Protein AF-A0A2V9CB55-F1 (afdb_monomer_lite)

Secondary structure (DSSP, 8-state):
--SPPEEETTEEE-HHHHS---HHHHHHHHHHHHHHHHHHHHHHHHHHHHHHHHHTT--HHHHHHHHHHHHHHHHHTHHHHHHHHHHHHS-TTTS--HHHHHHHHHHHHHHHHHHHHHHHHHH---HHHHHHHHHHHHHHHHHHHHHHHHHHHTT-S--S-------

Sequence (167 aa):
MGFNGAPASGQLTPAYASFPISYAEISRVMFKSNVIRILAWTPLALAYATALAVRMGHSATYGVTIGIEIVVIVVAVQPAMVVGHFSVGSNDTKQINWRTLSYFGLALILFVIVIAASIALFEVEALEIKVLAALALGVVNVVAWVGYRLLFNSGAMDLLSQPQYRS

Structure (mmCIF, N/CA/C/O backbone):
data_AF-A0A2V9CB55-F1
#
_entry.id   AF-A0A2V9CB55-F1
#
loop_
_atom_site.group_PDB
_atom_site.id
_atom_site.type_symbol
_atom_site.label_atom_id
_atom_site.label_alt_id
_atom_site.label_comp_id
_atom_site.label_asym_id
_atom_site.label_entity_id
_atom_site.label_seq_id
_atom_site.pdbx_PDB_ins_code
_atom_site.Cartn_x
_atom_site.Cartn_y
_atom_site.Cartn_z
_atom_site.occupancy
_atom_site.B_iso_or_equiv
_atom_site.auth_seq_id
_atom_site.auth_comp_id
_atom_site.auth_asym_id
_atom_site.auth_atom_id
_atom_site.pdbx_PDB_model_num
ATOM 1 N N . MET A 1 1 ? -19.080 8.939 -5.188 1.00 37.31 1 MET A N 1
ATOM 2 C CA . MET A 1 1 ? -19.820 8.892 -3.911 1.00 37.31 1 MET A CA 1
ATOM 3 C C . MET A 1 1 ? -19.172 7.820 -3.044 1.00 37.31 1 MET A C 1
ATOM 5 O O . MET A 1 1 ? -19.301 6.643 -3.351 1.00 37.31 1 MET A O 1
ATOM 9 N N . GLY A 1 2 ? -18.304 8.225 -2.111 1.00 46.41 2 GLY A N 1
ATOM 10 C CA . GLY A 1 2 ? -17.641 7.311 -1.167 1.00 46.41 2 GLY A CA 1
ATOM 11 C C . GLY A 1 2 ? -18.534 7.018 0.039 1.00 46.41 2 GLY A C 1
ATOM 12 O O . GLY A 1 2 ? -19.630 7.567 0.106 1.00 46.41 2 GLY A O 1
ATOM 13 N N . PHE A 1 3 ? -18.046 6.219 0.995 1.00 51.75 3 PHE A N 1
ATOM 14 C CA . PHE A 1 3 ? -18.644 5.979 2.325 1.00 51.75 3 PHE A CA 1
ATOM 15 C C . PHE A 1 3 ? -18.702 7.251 3.206 1.00 51.75 3 PHE A C 1
ATOM 17 O O . PHE A 1 3 ? -18.555 7.197 4.424 1.00 51.75 3 PHE A O 1
ATOM 24 N N . ASN A 1 4 ? -18.899 8.414 2.592 1.00 52.19 4 ASN A N 1
ATOM 25 C CA . ASN A 1 4 ? -19.149 9.657 3.288 1.00 52.19 4 ASN A CA 1
ATOM 26 C C . ASN A 1 4 ? -20.550 9.546 3.887 1.00 52.19 4 ASN A C 1
ATOM 28 O O . ASN A 1 4 ? -21.511 9.220 3.193 1.00 52.19 4 ASN A O 1
ATOM 32 N N . GLY A 1 5 ? -20.600 9.736 5.196 1.00 53.41 5 GLY A N 1
ATOM 33 C CA . GLY A 1 5 ? -21.755 9.542 6.049 1.00 53.41 5 GLY A CA 1
ATOM 34 C C . GLY A 1 5 ? -23.059 10.202 5.619 1.00 53.41 5 GLY A C 1
ATOM 35 O O . GLY A 1 5 ? -23.067 11.152 4.836 1.00 53.41 5 GLY A O 1
ATOM 36 N N . ALA A 1 6 ? -24.163 9.743 6.209 1.00 53.19 6 ALA A N 1
ATOM 37 C CA . ALA A 1 6 ? -25.406 10.501 6.193 1.00 53.19 6 ALA A CA 1
ATOM 38 C C . ALA A 1 6 ? -25.254 11.736 7.105 1.00 53.19 6 ALA A C 1
ATOM 40 O O . ALA A 1 6 ? -24.607 11.644 8.152 1.00 53.19 6 ALA A O 1
ATOM 41 N N . PRO A 1 7 ? -25.820 12.899 6.746 1.00 53.72 7 PRO A N 1
ATOM 42 C CA . PRO A 1 7 ? -25.894 14.016 7.674 1.00 53.72 7 PRO A CA 1
ATOM 43 C C . PRO A 1 7 ? -26.817 13.635 8.840 1.00 53.72 7 PRO A C 1
ATOM 45 O O . PRO A 1 7 ? -28.015 13.445 8.643 1.00 53.72 7 PRO A O 1
ATOM 48 N N . ALA A 1 8 ? -26.274 13.545 10.054 1.00 53.28 8 ALA A N 1
ATOM 49 C CA . ALA A 1 8 ? -27.060 13.443 11.280 1.00 53.28 8 ALA A CA 1
ATOM 50 C C . ALA A 1 8 ? -26.594 14.520 12.268 1.00 53.28 8 ALA A C 1
ATOM 52 O O . ALA A 1 8 ? -25.398 14.770 12.424 1.00 53.28 8 ALA A O 1
ATOM 53 N N . SER A 1 9 ? -27.550 15.219 12.891 1.00 50.53 9 SER A N 1
ATOM 54 C CA . SER A 1 9 ? -27.298 16.278 13.887 1.00 50.53 9 SER A CA 1
ATOM 55 C C . SER A 1 9 ? -26.255 17.339 13.475 1.00 50.53 9 SER A C 1
ATOM 57 O O . SER A 1 9 ? -25.437 17.760 14.286 1.00 50.53 9 SER A O 1
ATOM 59 N N . GLY A 1 10 ? -26.251 17.766 12.206 1.00 51.78 10 GLY A N 1
ATOM 60 C CA . GLY A 1 10 ? -25.339 18.810 11.712 1.00 51.78 10 GLY A CA 1
ATOM 61 C C . GLY A 1 10 ? -23.896 18.358 11.439 1.00 51.78 10 GLY A C 1
ATOM 62 O O . GLY A 1 10 ? -23.056 19.200 11.131 1.00 51.78 10 GLY A O 1
ATOM 63 N N . GLN A 1 11 ? -23.599 17.055 11.515 1.00 54.25 11 GLN A N 1
ATOM 64 C CA . GLN A 1 11 ? -22.295 16.476 11.171 1.00 54.25 11 GLN A CA 1
ATOM 65 C C . GLN A 1 11 ? -22.459 15.297 10.197 1.00 54.25 11 GLN A C 1
ATOM 67 O O . GLN A 1 11 ? -23.479 14.608 10.193 1.00 54.25 11 GLN A O 1
ATOM 72 N N . LEU A 1 12 ? -21.459 15.060 9.341 1.00 57.03 12 LEU A N 1
ATOM 73 C CA . LEU A 1 12 ? -21.420 13.876 8.475 1.00 57.03 12 LEU A CA 1
ATOM 74 C C . LEU A 1 12 ? -21.023 12.665 9.323 1.00 57.03 12 LEU A C 1
ATOM 76 O O . LEU A 1 12 ? -19.854 12.506 9.666 1.00 57.03 12 LEU A O 1
ATOM 80 N N . THR A 1 13 ? -21.993 11.824 9.682 1.00 57.69 13 THR A N 1
ATOM 81 C CA . THR A 1 13 ? -21.761 10.664 10.552 1.00 57.69 13 THR A CA 1
ATOM 82 C C . THR A 1 13 ? -21.355 9.467 9.701 1.00 57.69 13 THR A C 1
ATOM 84 O O . THR A 1 13 ? -22.141 9.064 8.843 1.00 57.69 13 THR A O 1
ATOM 87 N N . PRO A 1 14 ? -20.159 8.879 9.887 1.00 61.31 14 PRO A N 1
ATOM 88 C CA . PRO A 1 14 ? -19.684 7.795 9.032 1.00 61.31 14 PRO A CA 1
ATOM 89 C C . PRO A 1 14 ? -20.701 6.652 8.940 1.00 61.31 14 PRO A C 1
ATOM 91 O O . PRO A 1 14 ? -21.334 6.313 9.934 1.00 61.31 14 PRO A O 1
ATOM 94 N N . ALA A 1 15 ? -20.846 6.013 7.775 1.00 61.66 15 ALA A N 1
ATOM 95 C CA . ALA A 1 15 ? -21.871 4.976 7.574 1.00 61.66 15 ALA A CA 1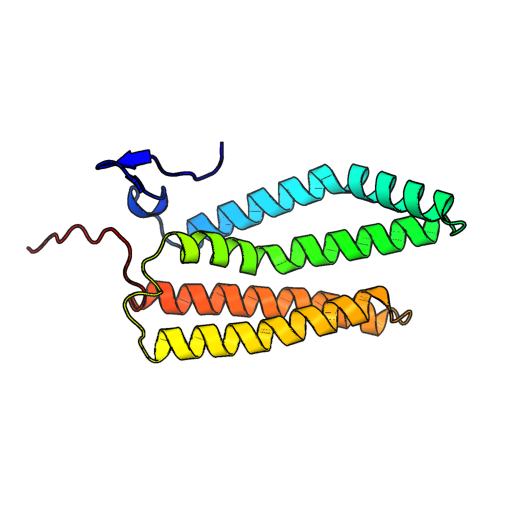
ATOM 96 C C . ALA A 1 15 ? -21.779 3.811 8.588 1.00 61.66 15 ALA A C 1
ATOM 98 O O . ALA A 1 15 ? -22.791 3.208 8.933 1.00 61.66 15 ALA A O 1
ATOM 99 N N . TYR A 1 16 ? -20.582 3.530 9.115 1.00 59.59 16 TYR A N 1
ATOM 100 C CA . TYR A 1 16 ? -20.355 2.528 10.162 1.00 59.59 16 TYR A CA 1
ATOM 101 C C . TYR A 1 16 ? -20.890 2.917 11.549 1.00 59.59 16 TYR A C 1
ATOM 103 O O . TYR A 1 16 ? -21.013 2.058 12.411 1.00 59.59 16 TYR A O 1
ATOM 111 N N . ALA A 1 17 ? -21.179 4.197 11.780 1.00 59.06 17 ALA A N 1
ATOM 112 C CA . ALA A 1 17 ? -21.803 4.688 13.005 1.00 59.06 17 ALA A CA 1
ATOM 113 C C . ALA A 1 17 ? -23.340 4.606 12.937 1.00 59.06 17 ALA A C 1
ATOM 115 O O . ALA A 1 17 ? -24.005 4.527 13.965 1.00 59.06 17 ALA A O 1
ATOM 116 N N . SER A 1 18 ? -23.915 4.607 11.728 1.00 61.59 18 SER A N 1
ATOM 117 C CA . SER A 1 18 ? -25.370 4.577 11.512 1.00 61.59 18 SER A CA 1
ATOM 118 C C . SER A 1 18 ? -25.948 3.170 11.335 1.00 61.59 18 SER A C 1
ATOM 120 O O . SER A 1 18 ? -27.142 2.977 11.545 1.00 61.59 18 SER A O 1
ATOM 122 N N . PHE A 1 19 ? -25.126 2.190 10.950 1.00 62.47 19 PHE A N 1
ATOM 123 C CA . PHE A 1 19 ? -25.547 0.803 10.740 1.00 62.47 19 PHE A CA 1
ATOM 124 C C . PHE A 1 19 ? -24.744 -0.150 11.639 1.00 62.47 19 PHE A C 1
ATOM 126 O O . PHE A 1 19 ? -23.542 0.060 11.799 1.00 62.47 19 PHE A O 1
ATOM 133 N N . PRO A 1 20 ? -25.356 -1.221 12.187 1.00 66.12 20 PRO A N 1
ATOM 134 C CA . PRO A 1 20 ? -24.692 -2.184 13.071 1.00 66.12 20 PRO A CA 1
ATOM 135 C C . PRO A 1 20 ? -23.805 -3.157 12.274 1.00 66.12 20 PRO A C 1
ATOM 137 O O . PRO A 1 20 ? -24.020 -4.365 12.274 1.00 66.12 20 PRO A O 1
ATOM 140 N N . ILE A 1 21 ? -22.829 -2.627 11.541 1.00 69.81 21 ILE A N 1
ATOM 141 C CA . ILE A 1 21 ? -21.907 -3.403 10.709 1.00 69.81 21 ILE A CA 1
ATOM 142 C C . ILE A 1 21 ? -20.539 -3.410 11.388 1.00 69.81 21 ILE A C 1
ATOM 144 O O . ILE A 1 21 ? -20.058 -2.381 11.865 1.00 69.81 21 ILE A O 1
ATOM 148 N N . SER A 1 22 ? -19.882 -4.569 11.421 1.00 76.94 22 SER A N 1
ATOM 149 C CA . SER A 1 22 ? -18.582 -4.688 12.074 1.00 76.94 22 SER A CA 1
ATOM 150 C C . SER A 1 22 ? -17.473 -3.970 11.290 1.00 76.94 22 SER A C 1
ATOM 152 O O . SER A 1 22 ? -17.465 -3.940 10.054 1.00 76.94 22 SER A O 1
ATOM 154 N N . TYR A 1 23 ? -16.456 -3.466 12.002 1.00 80.88 23 TYR A N 1
ATOM 155 C CA . TYR A 1 23 ? -15.257 -2.875 11.387 1.00 80.88 23 TYR A CA 1
ATOM 156 C C . TYR A 1 23 ? -14.630 -3.800 10.337 1.00 80.88 23 TYR A C 1
ATOM 158 O O . TYR A 1 23 ? -14.199 -3.357 9.272 1.00 80.88 23 TYR A O 1
ATOM 166 N N . ALA A 1 24 ? -14.591 -5.105 10.622 1.00 83.38 24 ALA A N 1
ATOM 167 C CA . ALA A 1 24 ? -13.991 -6.101 9.743 1.00 83.38 24 ALA A CA 1
ATOM 168 C C . ALA A 1 24 ? -14.702 -6.190 8.386 1.00 83.38 24 ALA A C 1
ATOM 170 O O . ALA A 1 24 ? -14.046 -6.379 7.365 1.00 83.38 24 ALA A O 1
ATOM 171 N N . GLU A 1 25 ? -16.026 -6.060 8.361 1.00 83.50 25 GLU A N 1
ATOM 172 C CA . GLU A 1 25 ? -16.810 -6.148 7.129 1.00 83.50 25 GLU A CA 1
ATOM 173 C C . GLU A 1 25 ? -16.611 -4.905 6.267 1.00 83.50 25 GLU A C 1
ATOM 175 O O . GLU A 1 25 ? -16.240 -5.024 5.097 1.00 83.50 25 GLU A O 1
ATOM 180 N N . ILE A 1 26 ? -16.758 -3.713 6.853 1.00 84.56 26 ILE A N 1
ATOM 181 C CA . ILE A 1 26 ? -16.632 -2.454 6.107 1.00 84.56 26 ILE A CA 1
ATOM 182 C C . ILE A 1 26 ? -15.204 -2.270 5.603 1.00 84.56 26 ILE A C 1
ATOM 184 O O . ILE A 1 26 ? -15.001 -1.986 4.423 1.00 84.56 26 ILE A O 1
ATOM 188 N N . SER A 1 27 ? -14.202 -2.493 6.457 1.00 88.38 27 SER A N 1
ATOM 189 C CA . SER A 1 27 ? -12.798 -2.344 6.062 1.00 88.38 27 SER A CA 1
ATOM 190 C C . SER A 1 27 ? -12.406 -3.312 4.939 1.00 88.38 27 SER A C 1
ATOM 192 O O . SER A 1 27 ? -11.695 -2.918 4.015 1.00 88.38 27 SER A O 1
ATOM 194 N N . ARG A 1 28 ? -12.925 -4.551 4.934 1.00 90.00 28 ARG A N 1
ATOM 195 C CA . ARG A 1 28 ? -12.719 -5.504 3.827 1.00 90.00 28 ARG A CA 1
ATOM 196 C C . ARG A 1 28 ? -13.375 -5.045 2.531 1.00 90.00 28 ARG A C 1
ATOM 198 O O . ARG A 1 28 ? -12.769 -5.195 1.472 1.00 90.00 28 ARG A O 1
ATOM 205 N N . VAL A 1 29 ? -14.597 -4.516 2.589 1.00 89.62 29 VAL A N 1
ATOM 206 C CA . VAL A 1 29 ? -15.290 -3.989 1.402 1.00 89.62 29 VAL A CA 1
ATOM 207 C C . VAL A 1 29 ? -14.537 -2.788 0.833 1.00 89.62 29 VAL A C 1
ATOM 209 O O . VAL A 1 29 ? -14.294 -2.738 -0.373 1.00 89.62 29 VAL A O 1
ATOM 212 N N . MET A 1 30 ? -14.103 -1.863 1.692 1.00 89.69 30 MET A N 1
ATOM 213 C CA . MET A 1 30 ? -13.290 -0.714 1.293 1.00 89.69 30 MET A CA 1
ATOM 214 C C . MET A 1 30 ? -11.971 -1.146 0.653 1.00 89.69 30 MET A C 1
ATOM 216 O O . MET A 1 30 ? -11.656 -0.691 -0.444 1.00 89.69 30 MET A O 1
ATOM 220 N N . PHE A 1 31 ? -11.243 -2.071 1.286 1.00 92.38 31 PHE A N 1
ATOM 221 C CA . PHE A 1 31 ? -9.999 -2.613 0.744 1.00 92.38 31 PHE A CA 1
ATOM 222 C C . PHE A 1 31 ? -10.213 -3.228 -0.646 1.00 92.38 31 PHE A C 1
ATOM 224 O O . PHE A 1 31 ? -9.542 -2.838 -1.598 1.00 92.38 31 PHE A O 1
ATOM 231 N N . LYS A 1 32 ? -11.199 -4.123 -0.801 1.00 92.69 32 LYS A N 1
ATOM 232 C CA . LYS A 1 32 ? -11.511 -4.753 -2.096 1.00 92.69 32 LYS A CA 1
ATOM 233 C C . LYS A 1 32 ? -11.874 -3.724 -3.167 1.00 92.69 32 LYS A C 1
ATOM 235 O O . LYS A 1 32 ? -11.361 -3.798 -4.279 1.00 92.69 32 LYS A O 1
ATOM 240 N N . SER A 1 33 ? -12.731 -2.760 -2.831 1.00 93.56 33 SER A N 1
ATOM 241 C CA . SER A 1 33 ? -13.139 -1.684 -3.741 1.00 93.56 33 SER A CA 1
ATOM 242 C C . SER A 1 33 ? -11.939 -0.857 -4.206 1.00 93.56 33 SER A C 1
ATOM 244 O O . SER A 1 33 ? -11.787 -0.603 -5.401 1.00 93.56 33 SER A O 1
ATOM 246 N N . ASN A 1 34 ? -11.043 -0.491 -3.286 1.00 93.31 34 ASN A N 1
ATOM 247 C CA . ASN A 1 34 ? -9.838 0.260 -3.620 1.00 93.31 34 ASN A CA 1
ATOM 248 C C . ASN A 1 34 ? -8.881 -0.551 -4.494 1.00 93.31 34 ASN A C 1
ATOM 250 O O . ASN A 1 34 ? -8.400 -0.027 -5.494 1.00 93.31 34 ASN A O 1
ATOM 254 N N . VAL A 1 35 ? -8.649 -1.828 -4.175 1.00 93.62 35 VAL A N 1
ATOM 255 C CA . VAL A 1 35 ? -7.794 -2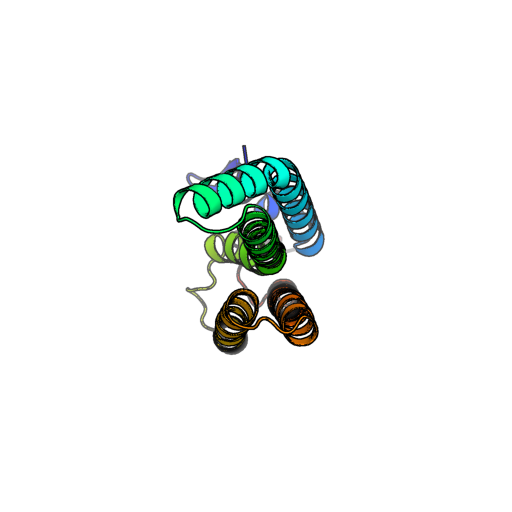.706 -4.989 1.00 93.62 35 VAL A CA 1
ATOM 256 C C . VAL A 1 35 ? -8.348 -2.843 -6.406 1.00 93.62 35 VAL A C 1
ATOM 258 O O . VAL A 1 35 ? -7.603 -2.658 -7.361 1.00 93.62 35 VAL A O 1
ATOM 261 N N . ILE A 1 36 ? -9.656 -3.070 -6.567 1.00 95.25 36 ILE A N 1
ATOM 262 C CA . ILE A 1 36 ? -10.290 -3.141 -7.894 1.00 95.25 36 ILE A CA 1
ATOM 263 C C . ILE A 1 36 ? -10.103 -1.828 -8.659 1.00 95.25 36 ILE A C 1
ATOM 265 O O . ILE A 1 36 ? -9.769 -1.853 -9.841 1.00 95.25 36 ILE A O 1
ATOM 269 N N . ARG A 1 37 ? -10.271 -0.677 -7.995 1.00 94.62 37 ARG A N 1
ATOM 270 C CA . ARG A 1 37 ? -10.029 0.631 -8.622 1.00 94.62 37 ARG A CA 1
ATOM 271 C C . ARG A 1 37 ? -8.579 0.770 -9.075 1.00 94.62 37 ARG A C 1
ATOM 273 O O . ARG A 1 37 ? -8.353 1.178 -10.205 1.00 94.62 37 ARG A O 1
ATOM 280 N N . ILE A 1 38 ? -7.607 0.413 -8.237 1.00 95.31 38 ILE A N 1
ATOM 281 C CA . ILE A 1 38 ? -6.181 0.488 -8.588 1.00 95.31 38 ILE A CA 1
ATOM 282 C C . ILE A 1 38 ? -5.875 -0.405 -9.791 1.00 95.31 38 ILE A C 1
ATOM 284 O O . ILE A 1 38 ? -5.237 0.044 -10.742 1.00 95.31 38 ILE A O 1
ATOM 288 N N . LEU A 1 39 ? -6.382 -1.640 -9.793 1.00 94.25 39 LEU A N 1
ATOM 289 C CA . LEU A 1 39 ? -6.210 -2.570 -10.909 1.00 94.25 39 LEU A CA 1
ATOM 290 C C . LEU A 1 39 ? -6.852 -2.042 -12.198 1.00 94.25 39 LEU A C 1
ATOM 292 O O . LEU A 1 39 ? -6.244 -2.138 -13.260 1.00 94.25 39 LEU A O 1
ATOM 296 N N . ALA A 1 40 ? -8.023 -1.405 -12.113 1.00 96.25 40 ALA A N 1
ATOM 297 C CA . ALA A 1 40 ? -8.666 -0.771 -13.264 1.00 96.25 40 ALA A CA 1
ATOM 298 C C . ALA A 1 40 ? -7.843 0.400 -13.834 1.00 96.25 40 ALA A C 1
ATOM 300 O O . ALA A 1 40 ? -7.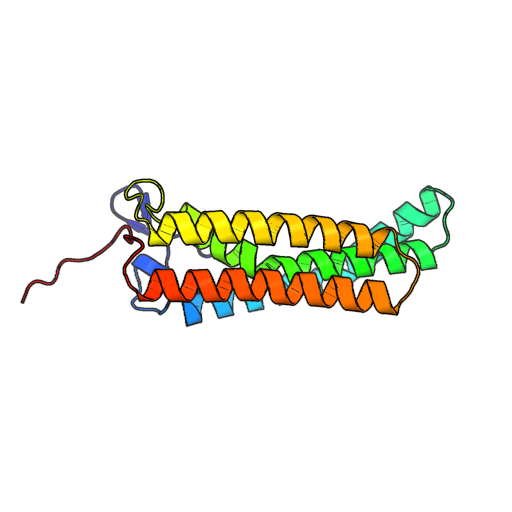811 0.595 -15.047 1.00 96.25 40 ALA A O 1
ATOM 301 N N . TRP A 1 41 ? -7.141 1.152 -12.980 1.00 95.88 41 TRP A N 1
ATOM 302 C CA . TRP A 1 41 ? -6.250 2.243 -13.397 1.00 95.88 41 TRP A CA 1
ATOM 303 C C . TRP A 1 41 ? -4.836 1.784 -13.783 1.00 95.88 41 TRP A C 1
ATOM 305 O O . TRP A 1 41 ? -4.082 2.565 -14.365 1.00 95.88 41 TRP A O 1
ATOM 315 N N . THR A 1 42 ? -4.470 0.529 -13.510 1.00 96.00 42 THR A N 1
ATOM 316 C CA . THR A 1 42 ? -3.114 0.003 -13.736 1.00 96.00 42 THR A CA 1
ATOM 317 C C . THR A 1 42 ? -2.659 0.116 -15.195 1.00 96.00 42 THR A C 1
ATOM 319 O O . THR A 1 42 ? -1.562 0.629 -15.407 1.00 96.00 42 THR A O 1
ATOM 322 N N . PRO A 1 43 ? -3.459 -0.250 -16.221 1.00 97.56 43 PRO A N 1
ATOM 323 C CA . PRO A 1 43 ? -3.023 -0.110 -17.613 1.00 97.56 43 PRO A CA 1
ATOM 324 C C . PRO A 1 43 ? -2.651 1.330 -17.980 1.00 97.56 43 PRO A C 1
ATOM 326 O O . PRO A 1 43 ? -1.644 1.567 -18.646 1.00 97.56 43 PRO A O 1
ATOM 329 N N . LEU A 1 44 ? -3.431 2.301 -17.497 1.00 95.75 44 LEU A N 1
ATOM 330 C CA . LEU A 1 44 ? -3.166 3.715 -17.735 1.00 95.75 44 LEU A CA 1
ATOM 331 C C . LEU A 1 44 ? -1.903 4.176 -16.994 1.00 95.75 44 LEU A C 1
ATOM 333 O O . LEU A 1 44 ? -1.077 4.877 -17.572 1.00 95.75 44 LEU A O 1
ATOM 337 N N . ALA A 1 45 ? -1.724 3.752 -15.740 1.00 94.12 45 ALA A N 1
ATOM 338 C CA . ALA A 1 45 ? -0.529 4.061 -14.957 1.00 94.12 45 ALA A CA 1
ATOM 339 C C . ALA A 1 45 ? 0.751 3.528 -15.626 1.00 94.12 45 ALA A C 1
ATOM 341 O O . ALA A 1 45 ? 1.733 4.261 -15.738 1.00 94.12 45 ALA A O 1
ATOM 342 N N . LEU A 1 46 ? 0.720 2.294 -16.144 1.00 97.25 46 LEU A N 1
ATOM 343 C CA . LEU A 1 46 ? 1.835 1.703 -16.888 1.00 97.25 46 LEU A CA 1
ATOM 344 C C . LEU A 1 46 ? 2.130 2.469 -18.182 1.00 97.25 46 LEU A C 1
ATOM 346 O O . LEU A 1 46 ? 3.296 2.720 -18.490 1.00 97.25 46 LEU A O 1
ATOM 350 N N . ALA A 1 47 ? 1.095 2.883 -18.920 1.00 97.31 47 ALA A N 1
ATOM 351 C CA . ALA A 1 47 ? 1.264 3.688 -20.128 1.00 97.31 47 ALA A CA 1
ATOM 352 C C . ALA A 1 47 ? 1.947 5.033 -19.824 1.00 97.31 47 ALA A C 1
ATOM 354 O O . ALA A 1 47 ? 2.893 5.410 -20.516 1.00 97.31 47 ALA A O 1
ATOM 355 N N . TYR A 1 48 ? 1.531 5.725 -18.757 1.00 96.75 48 TYR A N 1
ATOM 356 C CA . TYR A 1 48 ? 2.160 6.978 -18.330 1.00 96.75 48 TYR A CA 1
ATOM 357 C C . TYR A 1 48 ? 3.602 6.790 -17.857 1.00 96.75 48 TYR A C 1
ATOM 359 O O . TYR A 1 48 ? 4.473 7.553 -18.276 1.00 96.75 48 TYR A O 1
ATOM 367 N N . ALA A 1 49 ? 3.874 5.779 -17.026 1.00 96.56 49 ALA A N 1
ATOM 368 C CA . ALA A 1 49 ? 5.225 5.488 -16.546 1.00 96.56 49 ALA A CA 1
ATOM 369 C C . ALA A 1 49 ? 6.176 5.169 -17.712 1.00 96.56 49 ALA A C 1
ATOM 371 O O . ALA A 1 49 ? 7.288 5.690 -17.778 1.00 96.56 49 ALA A O 1
ATOM 372 N N . THR A 1 50 ? 5.699 4.392 -18.687 1.00 97.75 50 THR A N 1
ATOM 373 C CA . THR A 1 50 ? 6.443 4.067 -19.910 1.00 97.75 50 THR A CA 1
ATOM 374 C C . THR A 1 50 ? 6.711 5.307 -20.759 1.00 97.75 50 THR A C 1
ATOM 376 O O . THR A 1 50 ? 7.850 5.545 -21.155 1.00 97.75 50 THR A O 1
ATOM 379 N N . ALA A 1 51 ? 5.690 6.132 -21.010 1.00 97.62 51 ALA A N 1
ATOM 380 C CA . ALA A 1 51 ? 5.842 7.361 -21.787 1.00 97.62 51 ALA A CA 1
ATOM 381 C C . ALA A 1 51 ? 6.821 8.346 -21.123 1.00 97.62 51 ALA A C 1
ATOM 383 O O . ALA A 1 51 ? 7.637 8.965 -21.808 1.00 97.62 51 ALA A O 1
ATOM 384 N N . LEU A 1 52 ? 6.774 8.465 -19.792 1.00 97.19 52 LEU A N 1
ATOM 385 C CA . LEU A 1 52 ? 7.694 9.303 -19.028 1.00 97.19 52 LEU A CA 1
ATOM 386 C C . LEU A 1 52 ? 9.132 8.776 -19.097 1.00 97.19 52 LEU A C 1
ATOM 388 O O . LEU A 1 52 ? 10.043 9.555 -19.363 1.00 97.19 52 LEU A O 1
ATOM 392 N N . ALA A 1 53 ? 9.332 7.466 -18.926 1.00 97.25 53 ALA A N 1
ATOM 393 C CA . ALA A 1 53 ? 10.648 6.837 -19.017 1.00 97.25 53 ALA A CA 1
ATOM 394 C C . ALA A 1 53 ? 11.298 7.069 -20.387 1.00 97.25 53 ALA A C 1
ATOM 396 O O . ALA A 1 53 ? 12.439 7.523 -20.456 1.00 97.25 53 ALA A O 1
ATOM 397 N N . VAL A 1 54 ? 10.546 6.847 -21.470 1.00 97.62 54 VAL A N 1
ATOM 398 C CA . VAL A 1 54 ? 11.023 7.092 -22.840 1.00 97.62 54 VAL A CA 1
ATOM 399 C C . VAL A 1 54 ? 11.368 8.565 -23.047 1.00 97.62 54 VAL A C 1
ATOM 401 O O . VAL A 1 54 ? 12.415 8.883 -23.607 1.00 97.62 54 VAL A O 1
ATOM 404 N N . ARG A 1 55 ? 10.537 9.485 -22.542 1.00 97.50 55 ARG A N 1
ATOM 405 C CA . ARG A 1 55 ? 10.810 10.929 -22.610 1.00 97.50 55 ARG A CA 1
ATOM 406 C C . ARG A 1 55 ? 12.088 11.327 -21.863 1.00 97.50 55 ARG A C 1
ATOM 408 O O . ARG A 1 55 ? 12.746 12.279 -22.268 1.00 97.50 55 ARG A O 1
ATOM 415 N N . MET A 1 56 ? 12.432 10.617 -20.792 1.00 96.88 56 MET A N 1
ATOM 416 C CA . MET A 1 56 ? 13.654 10.830 -20.011 1.00 9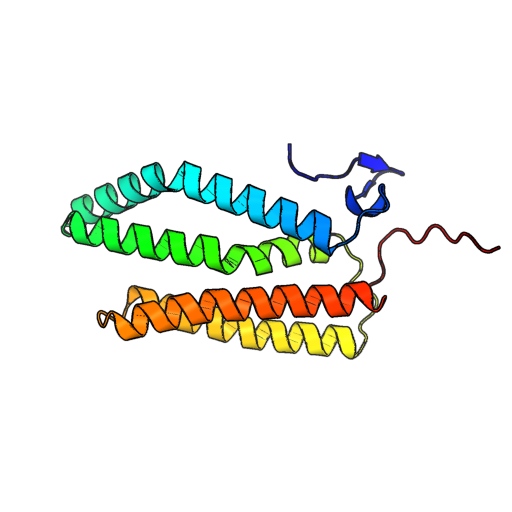6.88 56 MET A CA 1
ATOM 417 C C . MET A 1 56 ? 14.884 10.111 -20.592 1.00 96.88 56 MET A C 1
ATOM 419 O O . MET A 1 56 ? 15.953 10.169 -19.998 1.00 96.88 56 MET A O 1
ATOM 423 N N . GLY A 1 57 ? 14.757 9.455 -21.752 1.00 96.81 57 GLY A N 1
ATOM 424 C CA . GLY A 1 57 ? 15.858 8.750 -22.413 1.00 96.81 57 GLY A CA 1
ATOM 425 C C . GLY A 1 57 ? 16.096 7.323 -21.908 1.00 96.81 57 GLY A C 1
ATOM 426 O O . GLY A 1 57 ? 17.092 6.708 -22.281 1.00 96.81 57 GLY A O 1
ATOM 427 N N . HIS A 1 58 ? 15.193 6.777 -21.088 1.00 97.12 58 HIS A N 1
ATOM 428 C CA . HIS A 1 58 ? 15.242 5.385 -20.644 1.00 97.12 58 HIS A CA 1
ATOM 429 C C . HIS A 1 58 ? 14.467 4.455 -21.587 1.00 97.12 58 HIS A C 1
ATOM 431 O O . HIS A 1 58 ? 13.675 4.886 -22.427 1.00 97.12 58 HIS A O 1
ATOM 437 N N . SER A 1 59 ? 14.676 3.143 -21.442 1.00 97.00 59 SER A N 1
ATOM 438 C CA . SER A 1 59 ? 13.935 2.146 -22.213 1.00 97.00 59 SER A CA 1
ATOM 439 C C . SER A 1 59 ? 12.459 2.079 -21.796 1.00 97.00 59 SER A C 1
ATOM 441 O O . SER A 1 59 ? 12.090 2.340 -20.650 1.00 97.00 59 SER A O 1
ATOM 443 N N . ALA A 1 60 ? 11.596 1.641 -22.716 1.00 96.06 60 ALA A N 1
ATOM 444 C CA . ALA A 1 60 ? 10.195 1.366 -22.395 1.00 96.06 60 ALA A CA 1
ATOM 445 C C . ALA A 1 60 ? 10.057 0.277 -21.314 1.00 96.06 60 ALA A C 1
ATOM 447 O O . ALA A 1 60 ? 9.206 0.380 -20.435 1.00 96.06 60 ALA A O 1
ATOM 448 N N . THR A 1 61 ? 10.930 -0.736 -21.341 1.00 96.06 61 THR A N 1
ATOM 449 C CA . THR A 1 61 ? 10.961 -1.807 -20.334 1.00 96.06 61 THR A CA 1
ATOM 450 C C . THR A 1 61 ? 11.230 -1.269 -18.934 1.00 96.06 61 THR A C 1
ATOM 452 O O . THR A 1 61 ? 10.560 -1.685 -17.996 1.00 96.06 61 THR A O 1
ATOM 455 N N . TYR A 1 62 ? 12.138 -0.299 -18.795 1.00 94.94 62 TYR A N 1
ATOM 456 C CA . TYR A 1 62 ? 12.391 0.378 -17.527 1.00 94.94 62 TYR A CA 1
ATOM 457 C C . TYR A 1 62 ? 11.126 1.071 -17.006 1.00 94.94 62 TYR A C 1
ATOM 459 O O . TYR A 1 62 ? 10.745 0.880 -15.854 1.00 94.94 62 TYR A O 1
ATOM 467 N N . GLY A 1 63 ? 10.415 1.803 -17.868 1.00 96.06 63 GLY A N 1
ATOM 468 C CA . GLY A 1 63 ? 9.169 2.469 -17.483 1.00 96.06 63 GLY A CA 1
ATOM 469 C C . GLY A 1 63 ? 8.053 1.510 -17.060 1.00 96.06 63 GLY A C 1
ATOM 470 O O . GLY A 1 63 ? 7.331 1.801 -16.108 1.00 96.06 63 GLY A O 1
ATOM 471 N N . VAL A 1 64 ? 7.942 0.346 -17.707 1.00 96.62 64 VAL A N 1
ATOM 472 C CA . VAL A 1 64 ? 7.013 -0.713 -17.277 1.00 96.62 64 VAL A CA 1
ATOM 473 C C . VAL A 1 64 ? 7.394 -1.244 -15.894 1.00 96.62 64 VAL A C 1
ATOM 475 O O . VAL A 1 64 ? 6.518 -1.359 -15.040 1.00 96.62 64 VAL A O 1
ATOM 478 N N . THR A 1 65 ? 8.678 -1.518 -15.647 1.00 95.00 65 THR A N 1
ATOM 479 C CA . THR A 1 65 ? 9.175 -2.002 -14.347 1.00 95.00 65 THR A CA 1
ATOM 480 C C . THR A 1 65 ? 8.858 -1.018 -13.220 1.00 95.00 65 THR A C 1
ATOM 482 O O . THR A 1 65 ? 8.209 -1.399 -12.248 1.00 95.00 65 THR A O 1
ATOM 485 N N . ILE A 1 66 ? 9.204 0.262 -13.395 1.00 94.69 66 ILE A N 1
ATOM 486 C CA . ILE A 1 66 ? 8.880 1.327 -12.432 1.00 94.69 66 ILE A CA 1
ATOM 487 C C . ILE A 1 66 ? 7.363 1.442 -12.229 1.00 94.69 66 ILE A C 1
ATOM 489 O O . ILE A 1 66 ? 6.880 1.592 -11.108 1.00 94.69 66 ILE A O 1
ATOM 493 N N . GLY A 1 67 ? 6.578 1.344 -13.305 1.00 96.31 67 GLY A N 1
ATOM 494 C CA . GLY A 1 67 ? 5.121 1.379 -13.219 1.00 96.31 67 GLY A CA 1
ATOM 495 C C . GLY A 1 67 ? 4.546 0.233 -12.377 1.00 96.31 67 GLY A C 1
ATOM 496 O O . GLY A 1 67 ? 3.653 0.464 -11.560 1.00 96.31 67 GLY A O 1
ATOM 497 N N . ILE A 1 68 ? 5.073 -0.985 -12.531 1.00 95.94 68 ILE A N 1
ATOM 498 C CA . ILE A 1 68 ? 4.685 -2.147 -11.716 1.00 95.94 68 ILE A CA 1
ATOM 499 C C . ILE A 1 68 ? 5.047 -1.910 -10.247 1.00 95.94 68 ILE A C 1
ATOM 501 O O . ILE A 1 68 ? 4.214 -2.141 -9.373 1.00 95.94 68 ILE A O 1
ATOM 505 N N . GLU A 1 69 ? 6.250 -1.413 -9.971 1.00 95.50 69 GLU A N 1
ATOM 506 C CA . GLU A 1 69 ? 6.724 -1.107 -8.616 1.00 95.50 69 GLU A CA 1
ATOM 507 C C . GLU A 1 69 ? 5.830 -0.089 -7.900 1.00 95.50 69 GLU A C 1
ATOM 509 O O . GLU A 1 69 ? 5.408 -0.314 -6.762 1.00 95.50 69 GLU A O 1
ATOM 514 N N . ILE A 1 70 ? 5.441 0.982 -8.596 1.00 95.56 70 ILE A N 1
ATOM 515 C CA . ILE A 1 70 ? 4.486 1.971 -8.085 1.00 95.56 70 ILE A CA 1
ATOM 516 C C . ILE A 1 70 ? 3.146 1.306 -7.750 1.00 95.56 70 ILE A C 1
ATOM 518 O O . ILE A 1 70 ? 2.601 1.521 -6.666 1.00 95.56 70 ILE A O 1
ATOM 522 N N . VAL A 1 71 ? 2.605 0.484 -8.654 1.00 96.50 71 VAL A N 1
ATOM 523 C CA . VAL A 1 71 ? 1.325 -0.205 -8.432 1.00 96.50 71 VAL A CA 1
ATOM 524 C C . VAL A 1 71 ? 1.407 -1.136 -7.222 1.00 96.50 71 VAL A C 1
ATOM 526 O O . VAL A 1 71 ? 0.490 -1.138 -6.399 1.00 96.50 71 VAL A O 1
ATOM 529 N N . VAL A 1 72 ? 2.510 -1.873 -7.065 1.00 95.69 72 VAL A N 1
ATOM 530 C CA . VAL A 1 72 ? 2.754 -2.739 -5.903 1.00 95.69 72 VAL A CA 1
ATOM 531 C C . VAL A 1 72 ? 2.708 -1.936 -4.605 1.00 95.69 72 VAL A C 1
ATOM 533 O O . VAL A 1 72 ? 1.981 -2.321 -3.690 1.00 95.69 72 VAL A O 1
ATOM 536 N N . ILE A 1 73 ? 3.404 -0.797 -4.531 1.00 95.31 73 ILE A N 1
ATOM 537 C CA . ILE A 1 73 ? 3.393 0.074 -3.344 1.00 95.31 73 ILE A CA 1
ATOM 538 C C . ILE A 1 73 ? 1.977 0.577 -3.055 1.00 95.31 73 ILE A C 1
ATOM 540 O O . ILE A 1 73 ? 1.494 0.468 -1.925 1.00 95.31 73 ILE A O 1
ATOM 544 N N . VAL A 1 74 ? 1.287 1.093 -4.076 1.00 95.25 74 VAL A N 1
ATOM 545 C CA . VAL A 1 74 ? -0.059 1.667 -3.933 1.00 95.25 74 VAL A CA 1
ATOM 546 C C . VAL A 1 74 ? -1.060 0.623 -3.439 1.00 95.25 74 VAL A C 1
ATOM 548 O O . VAL A 1 74 ? -1.886 0.939 -2.579 1.00 95.25 74 VAL A O 1
ATOM 551 N N . VAL A 1 75 ? -0.986 -0.617 -3.934 1.00 95.69 75 VAL A N 1
ATOM 552 C CA . VAL A 1 75 ? -1.812 -1.736 -3.453 1.00 95.69 75 VAL A CA 1
ATOM 553 C C . VAL A 1 75 ? -1.428 -2.126 -2.025 1.00 95.69 75 VAL A C 1
ATOM 555 O O . VAL A 1 75 ? -2.310 -2.280 -1.178 1.00 95.69 75 VAL A O 1
ATOM 558 N N . ALA A 1 76 ? -0.133 -2.258 -1.736 1.00 95.06 76 ALA A N 1
ATOM 559 C CA . ALA A 1 76 ? 0.359 -2.721 -0.442 1.00 95.06 76 ALA A CA 1
ATOM 560 C C . ALA A 1 76 ? 0.030 -1.758 0.710 1.00 95.06 76 ALA A C 1
ATOM 562 O O . ALA A 1 76 ? -0.214 -2.211 1.823 1.00 95.06 76 ALA A O 1
ATOM 563 N N . VAL A 1 77 ? -0.041 -0.450 0.446 1.00 94.62 77 VAL A N 1
ATOM 564 C CA . VAL A 1 77 ? -0.398 0.583 1.436 1.00 94.62 77 VAL A CA 1
ATOM 565 C C . VAL A 1 77 ? -1.909 0.682 1.705 1.00 94.62 77 VAL A C 1
ATOM 567 O O . VAL A 1 77 ? -2.321 1.255 2.717 1.00 94.62 77 VAL A O 1
ATOM 570 N N . GLN A 1 78 ? -2.770 0.079 0.872 1.00 94.38 78 GLN A N 1
ATOM 571 C CA . GLN A 1 78 ? -4.229 0.178 1.043 1.00 94.38 78 GLN A CA 1
ATOM 572 C C . GLN A 1 78 ? -4.756 -0.212 2.434 1.00 94.38 78 GLN A C 1
ATOM 574 O O . GLN A 1 78 ? -5.633 0.500 2.926 1.00 94.38 78 GLN A O 1
ATOM 579 N N . PRO A 1 79 ? -4.269 -1.272 3.112 1.00 93.12 79 PRO A N 1
ATOM 580 C CA . PRO A 1 79 ? -4.732 -1.606 4.458 1.00 93.12 79 PRO A CA 1
ATOM 581 C C . PRO A 1 79 ? -4.542 -0.454 5.458 1.00 93.12 79 PRO A C 1
ATOM 583 O O . PRO A 1 79 ? -5.468 -0.131 6.202 1.00 93.12 79 PRO A O 1
ATOM 586 N N . ALA A 1 80 ? -3.391 0.226 5.430 1.00 91.25 80 ALA A N 1
ATOM 587 C CA . ALA A 1 80 ? -3.139 1.379 6.291 1.00 91.25 80 ALA A CA 1
ATOM 588 C C . ALA A 1 80 ? -3.980 2.600 5.887 1.00 91.25 80 ALA A C 1
ATOM 590 O O . ALA A 1 80 ? -4.483 3.309 6.757 1.00 91.25 80 ALA A O 1
ATOM 591 N N . MET A 1 81 ? -4.213 2.824 4.588 1.00 89.75 81 MET A N 1
ATOM 592 C CA . MET A 1 81 ? -5.123 3.889 4.137 1.00 89.75 81 MET A CA 1
ATOM 593 C C . MET A 1 81 ? -6.560 3.665 4.613 1.00 89.75 81 MET A C 1
ATOM 595 O O . MET A 1 81 ? -7.236 4.617 5.005 1.00 89.75 81 MET A O 1
ATOM 599 N N . VAL A 1 82 ? -7.025 2.410 4.609 1.00 89.62 82 VAL A N 1
ATOM 600 C CA . VAL A 1 82 ? -8.333 2.048 5.164 1.00 89.62 82 VAL A CA 1
ATOM 601 C C . VAL A 1 82 ? -8.376 2.401 6.647 1.00 89.62 82 VAL A C 1
ATOM 603 O O . VAL A 1 82 ? -9.308 3.082 7.054 1.00 89.62 82 VAL A O 1
ATOM 606 N N . VAL A 1 83 ? -7.359 2.035 7.438 1.00 87.25 83 VAL A N 1
ATOM 607 C CA . VAL A 1 83 ? -7.261 2.443 8.853 1.00 87.25 83 VAL A CA 1
ATOM 608 C C . VAL A 1 83 ? -7.342 3.960 9.019 1.00 87.25 83 VAL A C 1
ATOM 610 O O . VAL A 1 83 ? -8.135 4.435 9.830 1.00 87.25 83 VAL A O 1
ATOM 613 N N . GLY A 1 84 ? -6.572 4.717 8.233 1.00 83.12 84 GLY A N 1
ATOM 614 C CA . GLY A 1 84 ? -6.568 6.179 8.291 1.00 83.12 84 GLY A CA 1
ATOM 615 C C . GLY A 1 84 ? -7.956 6.785 8.073 1.00 83.12 84 GLY A C 1
ATOM 616 O O . GLY A 1 84 ? -8.323 7.731 8.761 1.00 83.12 84 GLY A O 1
ATOM 617 N N . HIS A 1 85 ? -8.770 6.198 7.189 1.00 81.69 85 HIS A N 1
ATOM 618 C CA . HIS A 1 85 ? -10.144 6.655 6.969 1.00 81.69 85 HIS A CA 1
ATOM 619 C C . HIS A 1 85 ? -11.027 6.530 8.220 1.00 81.69 85 HIS A C 1
ATOM 621 O O . HIS A 1 85 ? -11.833 7.417 8.483 1.00 81.69 85 HIS A O 1
ATOM 627 N N . PHE A 1 86 ? -10.864 5.457 9.000 1.00 76.25 86 PHE A N 1
ATOM 628 C CA . PHE A 1 86 ? -11.595 5.283 10.258 1.00 76.25 86 PHE A CA 1
ATOM 629 C C . PHE A 1 86 ? -11.037 6.175 11.370 1.00 76.25 86 PHE A C 1
ATOM 631 O O . PHE A 1 86 ? -11.821 6.795 12.080 1.00 76.25 86 PHE A O 1
ATOM 638 N N . SER A 1 87 ? -9.710 6.301 11.471 1.00 75.50 87 SER A N 1
ATOM 639 C CA . SER A 1 87 ? -9.065 7.081 12.538 1.00 75.50 87 SER A CA 1
ATOM 640 C C . SER A 1 87 ? -9.339 8.588 12.443 1.00 75.50 87 SER A C 1
ATOM 642 O O . SER A 1 87 ? -9.427 9.265 13.460 1.00 75.50 87 SER A O 1
ATOM 644 N N . VAL A 1 88 ? -9.548 9.130 11.235 1.00 70.75 88 VAL A N 1
ATOM 645 C CA . VAL A 1 88 ? -9.963 10.538 11.051 1.00 70.75 88 VAL A CA 1
ATOM 646 C C . VAL A 1 88 ? -11.388 10.791 11.566 1.00 70.75 88 VAL A C 1
ATOM 648 O O . VAL A 1 88 ? -11.706 11.908 11.971 1.00 70.75 88 VAL A O 1
ATOM 651 N N . GLY A 1 89 ? -12.253 9.773 11.542 1.00 58.91 89 GLY A N 1
ATOM 652 C CA . GLY A 1 89 ? -13.649 9.865 11.976 1.00 58.91 89 GLY A CA 1
ATOM 653 C C . GLY A 1 89 ? -13.892 9.483 13.438 1.00 58.91 89 GLY A C 1
ATOM 654 O O . GLY A 1 89 ? -15.012 9.653 13.920 1.00 58.91 89 GLY A O 1
ATOM 655 N N . SER A 1 90 ? -12.895 8.948 14.146 1.00 58.91 90 SER A N 1
ATOM 656 C CA . SER A 1 90 ? -12.976 8.610 15.570 1.00 58.91 90 SER A CA 1
ATOM 657 C C . SER A 1 90 ? -12.297 9.669 16.436 1.00 58.91 90 SER A C 1
ATOM 659 O O . SER A 1 90 ? -11.412 10.409 16.013 1.00 58.91 90 SER A O 1
ATOM 661 N N . ASN A 1 91 ? -12.726 9.765 17.694 1.00 58.72 91 ASN A N 1
ATOM 662 C CA . ASN A 1 91 ? -12.217 10.748 18.650 1.00 58.72 91 ASN A CA 1
ATOM 663 C C . ASN A 1 91 ? -10.881 10.281 19.278 1.00 58.72 91 ASN A C 1
ATOM 665 O O . ASN A 1 91 ? -10.626 10.529 20.459 1.00 58.72 91 ASN A O 1
ATOM 669 N N . ASP A 1 92 ? -10.040 9.588 18.496 1.00 54.22 92 ASP A N 1
ATOM 670 C CA . ASP A 1 92 ? -8.827 8.871 18.933 1.00 54.22 92 ASP A CA 1
ATOM 671 C C . ASP A 1 92 ? -7.812 9.797 19.630 1.00 54.22 92 ASP A C 1
ATOM 673 O O . ASP A 1 92 ? -7.005 9.351 20.443 1.00 54.22 92 ASP A O 1
ATOM 677 N N . THR A 1 93 ? -7.871 11.103 19.350 1.00 55.25 93 THR A N 1
ATOM 678 C CA . THR A 1 93 ? -7.008 12.141 19.932 1.00 55.25 93 THR A CA 1
ATOM 679 C C . THR A 1 93 ? -7.489 12.697 21.274 1.00 55.25 93 THR A C 1
ATOM 681 O O . THR A 1 93 ? -6.708 13.366 21.948 1.00 55.25 93 THR A O 1
ATOM 684 N N . LYS A 1 94 ? -8.736 12.441 21.702 1.00 54.94 94 LYS A N 1
ATOM 685 C CA . LYS A 1 94 ? -9.282 13.015 22.951 1.00 54.94 94 LYS A CA 1
ATOM 686 C C . LYS A 1 94 ? -9.115 12.125 24.182 1.00 54.94 94 LYS A C 1
ATOM 688 O O . LYS A 1 94 ? -9.120 12.646 25.293 1.00 54.94 94 LYS A O 1
ATOM 693 N N . GLN A 1 95 ? -8.936 10.816 24.009 1.00 59.94 95 GLN A N 1
ATOM 694 C CA . GLN A 1 95 ? -8.669 9.882 25.108 1.00 59.94 95 GLN A CA 1
ATOM 695 C C . GLN A 1 95 ? -7.348 9.147 24.860 1.00 59.94 95 GLN A C 1
ATOM 697 O O . GLN A 1 95 ? -7.311 8.035 24.335 1.00 59.94 95 GLN A O 1
ATOM 702 N N . ILE A 1 96 ? -6.237 9.788 25.232 1.00 66.06 96 ILE A N 1
ATOM 703 C CA . ILE A 1 96 ? -4.903 9.182 25.157 1.00 66.06 96 ILE A CA 1
ATOM 704 C C . ILE A 1 96 ? -4.804 8.099 26.239 1.00 66.06 96 ILE A C 1
ATOM 706 O O . ILE A 1 96 ? -4.468 8.366 27.389 1.00 66.06 96 ILE A O 1
ATOM 710 N N . ASN A 1 97 ? -5.117 6.860 25.866 1.00 77.38 97 ASN A N 1
ATOM 711 C CA . ASN A 1 97 ? -4.873 5.671 26.678 1.00 77.38 97 ASN A CA 1
ATOM 712 C C . ASN A 1 97 ? -3.552 5.005 26.244 1.00 77.38 97 ASN A C 1
ATOM 714 O O . ASN A 1 97 ? -3.159 5.091 25.079 1.00 77.38 97 ASN A O 1
ATOM 718 N N . TRP A 1 98 ? -2.880 4.286 27.149 1.00 81.12 98 TRP A N 1
ATOM 719 C CA . TRP A 1 98 ? -1.620 3.581 26.869 1.00 81.12 98 TRP A CA 1
ATOM 720 C C . TRP A 1 98 ? -1.727 2.618 25.678 1.00 81.12 98 TRP A C 1
ATOM 722 O O . TRP A 1 98 ? -0.785 2.481 24.900 1.00 81.12 98 TRP A O 1
ATOM 732 N N . ARG A 1 99 ? -2.891 1.980 25.492 1.00 81.69 99 ARG A N 1
ATOM 733 C CA . ARG A 1 99 ? -3.158 1.093 24.345 1.00 81.69 99 ARG A CA 1
ATOM 734 C C . ARG A 1 99 ? -3.110 1.846 23.012 1.00 81.69 99 ARG A C 1
ATOM 736 O O . ARG A 1 99 ? -2.469 1.382 22.073 1.00 81.69 99 ARG A O 1
ATOM 743 N N . THR A 1 100 ? -3.735 3.019 22.955 1.00 80.44 100 THR A N 1
ATOM 744 C CA . THR A 1 100 ? -3.750 3.901 21.781 1.00 80.44 100 THR A CA 1
ATOM 745 C C . THR A 1 100 ? -2.355 4.465 21.512 1.00 80.44 100 THR A C 1
ATOM 747 O O . THR A 1 100 ? -1.884 4.428 20.378 1.00 80.44 100 THR A O 1
ATOM 750 N N . LEU A 1 101 ? -1.641 4.884 22.564 1.00 85.06 101 LEU A N 1
ATOM 751 C CA . LEU A 1 101 ? -0.261 5.363 22.461 1.00 85.06 101 LEU A CA 1
ATOM 752 C C . LEU A 1 101 ? 0.687 4.274 21.934 1.00 85.06 101 LEU A C 1
ATOM 754 O O . LEU A 1 101 ? 1.483 4.532 21.035 1.00 85.06 101 LEU A O 1
ATOM 758 N N . SER A 1 102 ? 0.560 3.045 22.444 1.00 87.00 102 SER A N 1
ATOM 759 C CA . SER A 1 102 ? 1.357 1.893 22.001 1.00 87.00 102 SER A CA 1
ATOM 760 C C . SER A 1 102 ? 1.095 1.557 20.533 1.00 87.00 102 SER A C 1
ATOM 762 O O . SER A 1 102 ? 2.031 1.278 19.788 1.00 87.00 102 SER A O 1
ATOM 764 N N . TYR A 1 103 ? -0.168 1.621 20.096 1.00 88.56 103 TYR A N 1
ATOM 765 C CA . TYR A 1 103 ? -0.531 1.401 18.699 1.00 88.56 103 TYR A CA 1
ATOM 766 C C . TYR A 1 103 ? 0.075 2.466 17.775 1.00 88.56 103 TYR A C 1
ATOM 768 O O . TYR A 1 103 ? 0.679 2.110 16.768 1.00 88.56 103 TYR A O 1
ATOM 776 N N . PHE A 1 104 ? -0.023 3.756 18.117 1.00 87.56 104 PHE A N 1
ATOM 777 C CA . PHE A 1 104 ? 0.583 4.816 17.303 1.00 87.56 104 PHE A CA 1
ATOM 778 C C . PHE A 1 104 ? 2.117 4.757 17.306 1.00 87.56 104 PHE A C 1
ATOM 780 O O . PHE A 1 104 ? 2.735 4.988 16.268 1.00 87.56 104 PHE A O 1
ATOM 787 N N . GLY A 1 105 ? 2.734 4.376 18.430 1.00 89.69 105 GLY A N 1
ATOM 788 C CA . GLY A 1 105 ? 4.170 4.101 18.495 1.00 89.69 105 GLY A CA 1
ATOM 789 C C . GLY A 1 105 ? 4.583 2.958 17.563 1.00 89.69 105 GLY A C 1
ATOM 790 O O . GLY A 1 105 ? 5.525 3.102 16.786 1.00 89.69 105 GLY A O 1
ATOM 791 N N . LEU A 1 106 ? 3.833 1.851 17.566 1.00 91.12 106 LEU A N 1
ATOM 792 C CA . LEU A 1 106 ? 4.036 0.755 16.619 1.00 91.12 106 LEU A CA 1
ATOM 793 C C . LEU A 1 106 ? 3.828 1.223 15.173 1.00 91.12 106 LEU A C 1
ATOM 795 O O . LEU A 1 106 ? 4.655 0.923 14.319 1.00 91.12 106 LEU A O 1
ATOM 799 N N . ALA A 1 107 ? 2.769 1.984 14.895 1.00 90.88 107 ALA A N 1
ATOM 800 C CA . ALA A 1 107 ? 2.481 2.503 13.561 1.00 90.88 107 ALA A CA 1
ATOM 801 C C . ALA A 1 107 ? 3.633 3.364 13.017 1.00 90.88 107 ALA A C 1
ATOM 803 O O . ALA A 1 107 ? 3.955 3.260 11.837 1.00 90.88 107 ALA A O 1
ATOM 804 N N . LEU A 1 108 ? 4.302 4.148 13.871 1.00 92.88 108 LEU A N 1
ATOM 805 C CA . LEU A 1 108 ? 5.488 4.914 13.488 1.00 92.88 108 LEU A CA 1
ATOM 806 C C . LEU A 1 108 ? 6.670 4.004 13.113 1.00 92.88 108 LEU A C 1
ATOM 808 O O . LEU A 1 108 ? 7.324 4.239 12.100 1.00 92.88 108 LEU A O 1
ATOM 812 N N . ILE A 1 109 ? 6.922 2.940 13.882 1.00 94.56 109 ILE A N 1
ATOM 813 C CA . ILE A 1 109 ? 7.968 1.951 13.561 1.00 94.56 109 ILE A CA 1
ATOM 814 C C . ILE A 1 109 ? 7.657 1.264 12.227 1.00 94.56 109 ILE A C 1
ATOM 816 O O . ILE A 1 109 ? 8.514 1.169 11.350 1.00 94.56 109 ILE A O 1
ATOM 820 N N . LEU A 1 110 ? 6.410 0.826 12.048 1.00 93.25 110 LEU A N 1
ATOM 821 C CA . LEU A 1 110 ? 5.932 0.218 10.809 1.00 93.25 110 LEU A CA 1
ATOM 822 C C . LEU A 1 110 ? 6.070 1.182 9.620 1.00 93.25 110 LEU A C 1
ATOM 824 O O . LEU A 1 110 ? 6.472 0.764 8.537 1.00 93.25 110 LEU A O 1
ATOM 828 N N . PHE A 1 111 ? 5.819 2.476 9.821 1.00 93.56 111 PHE A N 1
ATOM 829 C CA . PHE A 1 111 ? 5.985 3.498 8.789 1.00 93.56 111 PHE A CA 1
ATOM 830 C C . PHE A 1 111 ? 7.440 3.632 8.315 1.00 93.56 111 PHE A C 1
ATOM 832 O O . PHE A 1 111 ? 7.683 3.725 7.112 1.00 93.56 111 PHE A O 1
ATOM 839 N N . VAL A 1 112 ? 8.417 3.552 9.225 1.00 95.75 112 VAL A N 1
ATOM 840 C CA . VAL A 1 112 ? 9.843 3.528 8.851 1.00 95.75 112 VAL A CA 1
ATOM 841 C C . VAL A 1 112 ? 10.160 2.318 7.967 1.00 95.75 112 VAL A C 1
ATOM 843 O O . VAL A 1 112 ? 10.860 2.459 6.964 1.00 95.75 112 VAL A O 1
ATOM 846 N N . ILE A 1 113 ? 9.602 1.145 8.283 1.00 95.06 113 ILE A N 1
ATOM 847 C CA . ILE A 1 113 ? 9.785 -0.064 7.465 1.00 95.06 113 ILE A CA 1
ATOM 848 C C . ILE A 1 113 ? 9.159 0.119 6.077 1.00 95.06 113 ILE A C 1
ATOM 850 O O . ILE A 1 113 ? 9.763 -0.278 5.083 1.00 95.06 113 ILE A O 1
ATOM 854 N N . VAL A 1 114 ? 7.989 0.759 5.983 1.00 95.75 114 VAL A N 1
ATOM 855 C CA . VAL A 1 114 ? 7.343 1.069 4.696 1.00 95.75 114 VAL A CA 1
ATOM 856 C C . VAL A 1 114 ? 8.226 1.969 3.833 1.00 95.75 114 VAL A C 1
ATOM 858 O O . VAL A 1 114 ? 8.381 1.698 2.642 1.00 95.75 114 VAL A O 1
ATOM 861 N N . ILE A 1 115 ? 8.845 3.001 4.413 1.00 96.06 115 ILE A N 1
ATOM 862 C CA . ILE A 1 115 ? 9.780 3.870 3.686 1.00 96.06 115 ILE A CA 1
ATOM 863 C C . ILE A 1 115 ? 10.986 3.060 3.199 1.00 96.06 115 ILE A C 1
ATOM 865 O O . ILE A 1 115 ? 11.290 3.078 2.008 1.00 96.06 115 ILE A O 1
ATOM 869 N N . ALA A 1 116 ?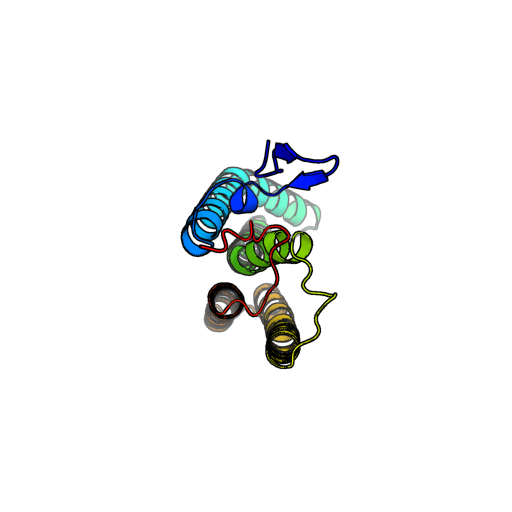 11.639 2.312 4.092 1.00 96.06 116 ALA A N 1
ATOM 870 C CA . ALA A 1 116 ? 12.827 1.530 3.755 1.00 96.06 116 ALA A CA 1
ATOM 871 C C . ALA A 1 116 ? 12.550 0.487 2.660 1.00 96.06 116 ALA A C 1
ATOM 873 O O . ALA A 1 116 ? 13.323 0.363 1.712 1.00 96.06 116 ALA A O 1
ATOM 874 N N . ALA A 1 117 ? 11.423 -0.222 2.751 1.00 95.88 117 ALA A N 1
ATOM 875 C CA . ALA A 1 117 ? 11.016 -1.198 1.748 1.00 95.88 117 ALA A CA 1
ATOM 876 C C . ALA A 1 117 ? 10.658 -0.534 0.409 1.00 95.88 117 ALA A C 1
ATOM 878 O O . ALA A 1 117 ? 10.999 -1.070 -0.639 1.00 95.88 117 ALA A O 1
ATOM 879 N N . SER A 1 118 ? 10.036 0.650 0.423 1.00 95.88 118 SER A N 1
ATOM 880 C CA . SER A 1 118 ? 9.752 1.400 -0.810 1.00 95.88 118 SER A CA 1
ATOM 881 C C . SER A 1 118 ? 11.041 1.823 -1.519 1.00 95.88 118 SER A C 1
ATOM 883 O O . SER A 1 118 ? 11.146 1.658 -2.727 1.00 95.88 118 SER A O 1
ATOM 885 N N . ILE A 1 119 ? 12.039 2.309 -0.772 1.00 95.81 119 ILE A N 1
ATOM 886 C CA . ILE A 1 119 ? 13.358 2.662 -1.322 1.00 95.81 119 ILE A CA 1
ATOM 887 C C . ILE A 1 119 ? 14.034 1.421 -1.912 1.00 95.81 119 ILE A C 1
ATOM 889 O O . ILE A 1 119 ? 14.483 1.450 -3.053 1.00 95.81 119 ILE A O 1
ATOM 893 N N . ALA A 1 120 ? 14.058 0.311 -1.167 1.00 95.12 120 ALA A N 1
ATOM 894 C CA . ALA A 1 120 ? 14.665 -0.934 -1.631 1.00 95.12 120 ALA A CA 1
ATOM 895 C C . ALA A 1 120 ? 14.015 -1.465 -2.920 1.00 95.12 120 ALA A C 1
ATOM 897 O O . ALA A 1 120 ? 14.707 -2.027 -3.763 1.00 95.12 120 ALA A O 1
ATOM 898 N N . LEU A 1 121 ? 12.704 -1.267 -3.087 1.00 94.19 121 LEU A N 1
ATOM 899 C CA . LEU A 1 121 ? 11.969 -1.692 -4.276 1.00 94.19 121 LEU A CA 1
ATOM 900 C C . LEU A 1 121 ? 12.446 -0.971 -5.553 1.00 94.19 121 LEU A C 1
ATOM 902 O O . LEU A 1 121 ? 12.566 -1.618 -6.591 1.00 94.19 121 LEU A O 1
ATOM 906 N N . PHE A 1 122 ? 12.733 0.333 -5.462 1.00 93.50 122 PHE A N 1
ATOM 907 C CA . PHE A 1 122 ? 13.169 1.155 -6.598 1.00 93.50 122 PHE A CA 1
ATOM 908 C C . PHE A 1 122 ? 14.677 1.074 -6.861 1.00 93.50 122 PHE A C 1
ATOM 910 O O . PHE A 1 122 ? 15.096 1.014 -8.013 1.00 93.50 122 PHE A O 1
ATOM 917 N N . GLU A 1 123 ? 15.492 1.075 -5.806 1.00 93.31 123 GLU A N 1
ATOM 918 C CA . GLU A 1 123 ? 16.949 1.232 -5.925 1.00 93.31 123 GLU A CA 1
ATOM 919 C C . GLU A 1 123 ? 17.687 -0.090 -6.164 1.00 93.31 123 GLU A C 1
ATOM 921 O O . GLU A 1 123 ? 18.756 -0.115 -6.769 1.00 93.31 123 GLU A O 1
ATOM 926 N N . VAL A 1 124 ? 17.154 -1.213 -5.672 1.00 92.62 124 VAL A N 1
ATOM 927 C CA . VAL A 1 124 ? 17.886 -2.484 -5.691 1.00 92.62 124 VAL A CA 1
ATOM 928 C C . VAL A 1 124 ? 17.486 -3.315 -6.899 1.00 92.62 124 VAL A C 1
ATOM 930 O O . VAL A 1 124 ? 16.352 -3.761 -6.992 1.00 92.62 124 VAL A O 1
ATOM 933 N N . GLU A 1 125 ? 18.425 -3.613 -7.797 1.00 89.44 125 GLU A N 1
ATOM 934 C CA . GLU A 1 125 ? 18.138 -4.404 -9.006 1.00 89.44 125 GLU A CA 1
ATOM 935 C C . GLU A 1 125 ? 17.857 -5.891 -8.729 1.00 89.44 125 GLU A C 1
ATOM 937 O O . GLU A 1 125 ? 17.149 -6.544 -9.498 1.00 89.44 125 GLU A O 1
ATOM 942 N N . ALA A 1 126 ? 18.384 -6.435 -7.628 1.00 93.88 126 ALA A N 1
ATOM 943 C CA . ALA A 1 126 ? 18.239 -7.846 -7.287 1.00 93.88 126 ALA A CA 1
ATOM 944 C C . ALA A 1 126 ? 16.765 -8.223 -7.049 1.00 93.88 126 ALA A C 1
ATOM 946 O O . ALA A 1 126 ? 16.128 -7.756 -6.100 1.00 93.88 126 ALA A O 1
ATOM 947 N N . LEU A 1 127 ? 16.245 -9.133 -7.881 1.00 91.62 127 LEU A N 1
ATOM 948 C CA . LEU A 1 127 ? 14.845 -9.567 -7.848 1.00 91.62 127 LEU A CA 1
ATOM 949 C C . LEU A 1 127 ? 14.419 -10.091 -6.469 1.00 91.62 127 LEU A C 1
ATOM 951 O O . LEU A 1 127 ? 13.324 -9.782 -6.006 1.00 91.62 127 LEU A O 1
ATOM 955 N N . GLU A 1 128 ? 15.288 -10.845 -5.795 1.00 95.19 128 GLU A N 1
ATOM 956 C CA . GLU A 1 128 ? 15.026 -11.395 -4.460 1.00 95.19 128 GLU A CA 1
ATOM 957 C C . GLU A 1 128 ? 14.735 -10.294 -3.434 1.00 95.19 128 GLU A C 1
ATOM 959 O O . GLU A 1 128 ? 13.792 -10.402 -2.647 1.00 95.19 128 GLU A O 1
ATOM 964 N N . ILE A 1 129 ? 15.492 -9.194 -3.488 1.00 94.25 129 ILE A N 1
ATOM 965 C CA . ILE A 1 129 ? 15.322 -8.056 -2.582 1.00 94.25 129 ILE A CA 1
ATOM 966 C C . ILE A 1 129 ? 14.044 -7.289 -2.926 1.00 94.25 129 ILE A C 1
ATOM 968 O O . ILE A 1 129 ? 13.314 -6.906 -2.013 1.00 94.25 129 ILE A O 1
ATOM 972 N N . LYS A 1 130 ? 13.700 -7.137 -4.213 1.00 94.50 130 LYS A N 1
ATOM 973 C CA . LYS A 1 130 ? 12.418 -6.532 -4.620 1.00 94.50 130 LYS A CA 1
ATOM 974 C C . LYS A 1 130 ? 11.220 -7.337 -4.124 1.00 94.50 130 LYS A C 1
ATOM 976 O O . LYS A 1 130 ? 10.264 -6.765 -3.604 1.00 94.50 130 LYS A O 1
ATOM 981 N N . VAL A 1 131 ? 11.275 -8.665 -4.237 1.00 94.88 131 VAL A N 1
ATOM 982 C CA . VAL A 1 131 ? 10.220 -9.552 -3.724 1.00 94.88 131 VAL A CA 1
ATOM 983 C C . VAL A 1 131 ? 10.114 -9.432 -2.204 1.00 94.88 131 VAL A C 1
ATOM 985 O O . VAL A 1 131 ? 9.010 -9.268 -1.682 1.00 94.88 131 VAL A O 1
ATOM 988 N N . LEU A 1 132 ? 11.244 -9.445 -1.490 1.00 96.25 132 LEU A N 1
ATOM 989 C CA . LEU A 1 132 ? 11.272 -9.255 -0.039 1.00 96.25 132 LEU A CA 1
ATOM 990 C C . LEU A 1 132 ? 10.680 -7.896 0.365 1.00 96.25 132 LEU A C 1
ATOM 992 O O . LEU A 1 132 ? 9.869 -7.833 1.287 1.00 96.25 132 LEU A O 1
ATOM 996 N N . ALA A 1 133 ? 11.039 -6.821 -0.337 1.00 96.38 133 ALA A N 1
ATOM 997 C CA . ALA A 1 133 ? 10.532 -5.475 -0.093 1.00 96.38 133 ALA A CA 1
ATOM 998 C C . ALA A 1 133 ? 9.016 -5.378 -0.330 1.00 96.38 133 ALA A C 1
ATOM 1000 O O . ALA A 1 133 ? 8.290 -4.849 0.513 1.00 96.38 133 ALA A O 1
ATOM 1001 N N . ALA A 1 134 ? 8.510 -5.957 -1.424 1.00 95.50 134 ALA A N 1
ATOM 1002 C CA . ALA A 1 134 ? 7.078 -6.025 -1.708 1.00 95.50 134 ALA A CA 1
ATOM 1003 C C . ALA A 1 134 ? 6.308 -6.804 -0.625 1.00 95.50 134 ALA A C 1
ATOM 1005 O O . ALA A 1 134 ? 5.248 -6.365 -0.169 1.00 95.50 134 ALA A O 1
ATOM 1006 N N . LEU A 1 135 ? 6.857 -7.935 -0.167 1.00 96.31 135 LEU A N 1
ATOM 1007 C CA . LEU A 1 135 ? 6.282 -8.712 0.932 1.00 96.31 135 LEU A CA 1
ATOM 1008 C C . LEU A 1 135 ? 6.301 -7.928 2.246 1.00 96.31 135 LEU A C 1
ATOM 1010 O O . LEU A 1 135 ? 5.289 -7.901 2.945 1.00 96.31 135 LEU A O 1
ATOM 1014 N N . ALA A 1 136 ? 7.409 -7.257 2.564 1.00 95.50 136 ALA A N 1
ATOM 1015 C CA . ALA A 1 136 ? 7.529 -6.430 3.759 1.00 95.50 136 ALA A CA 1
ATOM 1016 C C . ALA A 1 136 ? 6.475 -5.313 3.765 1.00 95.50 136 ALA A C 1
ATOM 1018 O O . ALA A 1 136 ? 5.772 -5.153 4.762 1.00 95.50 136 ALA A O 1
ATOM 1019 N N . LEU A 1 137 ? 6.288 -4.612 2.638 1.00 96.12 137 LEU A N 1
ATOM 1020 C CA . LEU A 1 137 ? 5.234 -3.607 2.471 1.00 96.12 137 LEU A CA 1
ATOM 1021 C C . LEU A 1 137 ? 3.847 -4.192 2.751 1.00 96.12 137 LEU A C 1
ATOM 1023 O O . LEU A 1 137 ? 3.090 -3.626 3.542 1.00 96.12 137 LEU A O 1
ATOM 1027 N N . GLY A 1 138 ? 3.512 -5.328 2.137 1.00 94.62 138 GLY A N 1
ATOM 1028 C CA . GLY A 1 138 ? 2.215 -5.971 2.335 1.00 94.62 138 GLY A CA 1
ATOM 1029 C C . GLY A 1 138 ? 1.987 -6.394 3.788 1.00 94.62 138 GLY A C 1
ATOM 1030 O O . GLY A 1 138 ? 0.974 -6.036 4.390 1.00 94.62 138 GLY A O 1
ATOM 1031 N N . VAL A 1 139 ? 2.944 -7.116 4.376 1.00 96.44 139 VAL A N 1
ATOM 1032 C CA . VAL A 1 139 ? 2.842 -7.650 5.742 1.00 96.44 139 VAL A CA 1
ATOM 1033 C C . VAL A 1 139 ? 2.727 -6.525 6.762 1.00 96.44 139 VAL A C 1
ATOM 1035 O O . VAL A 1 139 ? 1.833 -6.563 7.603 1.00 96.44 139 VAL A O 1
ATOM 1038 N N . VAL A 1 140 ? 3.575 -5.502 6.675 1.00 96.31 140 VAL A N 1
ATOM 1039 C CA . VAL A 1 140 ? 3.589 -4.388 7.631 1.00 96.31 140 VAL A CA 1
ATOM 1040 C C . VAL A 1 140 ? 2.264 -3.626 7.632 1.00 96.31 140 VAL A C 1
ATOM 1042 O O . VAL A 1 140 ? 1.701 -3.364 8.697 1.00 96.31 140 VAL A O 1
ATOM 1045 N N . ASN A 1 141 ? 1.714 -3.327 6.454 1.00 94.94 141 ASN A N 1
ATOM 1046 C CA . ASN A 1 141 ? 0.428 -2.641 6.352 1.00 94.94 141 ASN A CA 1
ATOM 1047 C C . ASN A 1 141 ? -0.737 -3.521 6.839 1.00 94.94 141 ASN A C 1
ATOM 1049 O O . ASN A 1 141 ? -1.657 -3.023 7.490 1.00 94.94 141 ASN A O 1
ATOM 1053 N N . VAL A 1 142 ? -0.694 -4.836 6.590 1.00 94.94 142 VAL A N 1
ATOM 1054 C CA . VAL A 1 142 ? -1.684 -5.780 7.134 1.00 94.94 142 VAL A CA 1
ATOM 1055 C C . VAL A 1 142 ? -1.586 -5.876 8.657 1.00 94.94 142 VAL A C 1
ATOM 1057 O O . VAL A 1 142 ? -2.620 -5.883 9.322 1.00 94.94 142 VAL A O 1
ATOM 1060 N N . VAL A 1 143 ? -0.380 -5.897 9.230 1.00 94.31 143 VAL A N 1
ATOM 1061 C CA . VAL A 1 143 ? -0.172 -5.892 10.687 1.00 94.31 143 VAL A CA 1
ATOM 1062 C C . VAL A 1 143 ? -0.753 -4.625 11.307 1.00 94.31 143 VAL A C 1
ATOM 1064 O O . VAL A 1 143 ? -1.482 -4.727 12.292 1.00 94.31 143 VAL A O 1
ATOM 1067 N N . ALA A 1 144 ? -0.513 -3.451 10.712 1.00 92.19 144 ALA A N 1
ATOM 1068 C CA . ALA A 1 144 ? -1.129 -2.202 11.163 1.00 92.19 144 ALA A CA 1
ATOM 1069 C C . ALA A 1 144 ? -2.666 -2.289 11.127 1.00 92.19 144 ALA A C 1
ATOM 1071 O O . ALA A 1 144 ? -3.338 -1.971 12.108 1.00 92.19 144 ALA A O 1
ATOM 1072 N N . TRP A 1 145 ? -3.230 -2.807 10.034 1.00 92.50 145 TRP A N 1
ATOM 1073 C CA . TRP A 1 145 ? -4.676 -2.961 9.871 1.00 92.50 145 TRP A CA 1
ATOM 1074 C C . TRP A 1 145 ? -5.310 -3.931 10.877 1.00 92.50 145 TRP A C 1
ATOM 1076 O O . TRP A 1 145 ? -6.334 -3.622 11.493 1.00 92.50 145 TRP A O 1
ATOM 1086 N N . VAL A 1 146 ? -4.690 -5.092 11.097 1.00 91.56 146 VAL A N 1
ATOM 1087 C CA . VAL A 1 146 ? -5.141 -6.070 12.096 1.00 91.56 146 VAL A CA 1
ATOM 1088 C C . VAL A 1 146 ? -4.976 -5.516 13.512 1.00 91.56 146 VAL A C 1
ATOM 1090 O O . VAL A 1 146 ? -5.886 -5.666 14.325 1.00 91.56 146 VAL A O 1
ATOM 1093 N N . GLY A 1 147 ? -3.866 -4.834 13.801 1.00 89.25 147 GLY A N 1
ATOM 1094 C CA . GLY A 1 147 ? -3.632 -4.173 15.084 1.00 89.25 147 GLY A CA 1
ATOM 1095 C C . GLY A 1 147 ? -4.709 -3.136 15.399 1.00 89.25 147 GLY A C 1
ATOM 1096 O O . GLY A 1 147 ? -5.270 -3.145 16.495 1.00 89.25 147 GLY A O 1
ATOM 1097 N N . TYR A 1 148 ? -5.084 -2.320 14.409 1.00 88.25 148 TYR A N 1
ATOM 1098 C CA . TYR A 1 148 ? -6.169 -1.353 14.557 1.00 88.25 148 TYR A CA 1
ATOM 1099 C C . TYR A 1 148 ? -7.512 -2.037 14.817 1.00 88.25 148 TYR A C 1
ATOM 1101 O O . TYR A 1 148 ? -8.246 -1.629 15.713 1.00 88.25 148 TYR A O 1
ATOM 1109 N N . ARG A 1 149 ? -7.822 -3.124 14.097 1.00 86.81 149 ARG A N 1
ATOM 1110 C CA . ARG A 1 149 ? -9.039 -3.920 14.330 1.00 86.81 149 ARG A CA 1
ATOM 1111 C C . ARG A 1 149 ? -9.124 -4.436 15.768 1.00 86.81 149 ARG A C 1
ATOM 1113 O O . ARG A 1 149 ? -10.204 -4.411 16.352 1.00 86.81 149 ARG A O 1
ATOM 1120 N N . LEU A 1 150 ? -8.022 -4.939 16.324 1.00 86.25 150 LEU A N 1
ATOM 1121 C CA . LEU A 1 150 ? -7.988 -5.433 17.705 1.00 86.25 150 LEU A CA 1
ATOM 1122 C C . LEU A 1 150 ? -8.253 -4.302 18.701 1.00 86.25 150 LEU A C 1
ATOM 1124 O O . LEU A 1 150 ? -9.050 -4.470 19.624 1.00 86.25 150 LEU A O 1
ATOM 1128 N N . LEU A 1 151 ? -7.635 -3.139 18.482 1.00 83.69 151 LEU A N 1
ATOM 1129 C CA . LEU A 1 151 ? -7.845 -1.962 19.319 1.00 83.69 151 LEU A CA 1
ATOM 1130 C C . LEU A 1 151 ? -9.305 -1.480 19.241 1.00 83.69 151 LEU A C 1
ATOM 1132 O O . LEU A 1 151 ? -9.929 -1.262 20.280 1.00 83.69 151 LEU A O 1
ATOM 1136 N N . PHE A 1 152 ? -9.875 -1.429 18.036 1.00 78.44 152 PHE A N 1
ATOM 1137 C CA . PHE A 1 152 ? -11.266 -1.055 17.776 1.00 78.44 152 PHE A CA 1
ATOM 1138 C C . PHE A 1 152 ? -12.258 -2.004 18.467 1.00 78.44 152 PHE A C 1
ATOM 1140 O O . PHE A 1 152 ? -13.138 -1.568 19.202 1.00 78.44 152 PHE A O 1
ATOM 1147 N N . ASN A 1 153 ? -12.075 -3.320 18.308 1.00 79.00 153 ASN A N 1
ATOM 1148 C CA . ASN A 1 153 ? -12.936 -4.333 18.927 1.00 79.00 153 ASN A CA 1
ATOM 1149 C C . ASN A 1 153 ? -12.839 -4.361 20.460 1.00 79.00 153 ASN A C 1
ATOM 1151 O O . ASN A 1 153 ? -13.765 -4.821 21.120 1.00 79.00 153 ASN A O 1
ATOM 1155 N N . SER A 1 154 ? -11.727 -3.891 21.032 1.00 75.44 154 SER A N 1
ATOM 1156 C CA . SER A 1 154 ? -11.552 -3.815 22.486 1.00 75.44 154 SER A CA 1
ATOM 1157 C C . SER A 1 154 ? -12.304 -2.649 23.143 1.00 75.44 154 SER A C 1
ATOM 1159 O O . SER A 1 154 ? -12.231 -2.502 24.361 1.00 75.44 154 SER A O 1
ATOM 1161 N N . GLY A 1 155 ? -12.986 -1.803 22.356 1.00 68.75 155 GLY A N 1
ATOM 1162 C CA . GLY A 1 155 ? -13.678 -0.606 22.847 1.00 68.75 155 GLY A CA 1
ATOM 1163 C C . GLY A 1 155 ? -12.733 0.486 23.357 1.00 68.75 155 GLY A C 1
ATOM 1164 O O . GLY A 1 155 ? -13.174 1.427 24.003 1.00 68.75 155 GLY A O 1
ATOM 1165 N N . ALA A 1 156 ? -11.428 0.365 23.094 1.00 64.12 156 ALA A N 1
ATOM 1166 C CA . ALA A 1 156 ? -10.428 1.343 23.517 1.00 64.12 156 ALA A CA 1
ATOM 1167 C C . ALA A 1 156 ? -10.432 2.624 22.661 1.00 64.12 156 ALA A C 1
ATOM 1169 O O . ALA A 1 156 ? -9.779 3.595 23.035 1.00 64.12 156 ALA A O 1
ATOM 1170 N N . MET A 1 157 ? -11.143 2.615 21.528 1.00 64.06 157 MET A N 1
ATOM 1171 C CA . MET A 1 157 ? -11.419 3.793 20.708 1.00 64.06 157 MET A CA 1
ATOM 1172 C C . MET A 1 157 ? -12.889 4.172 20.869 1.00 64.06 157 MET A C 1
ATOM 1174 O O . MET A 1 157 ? -13.772 3.352 20.610 1.00 64.06 157 MET A O 1
ATOM 1178 N N . ASP A 1 158 ? -13.144 5.403 21.307 1.00 54.56 158 ASP A N 1
ATOM 1179 C CA . ASP A 1 158 ? -14.502 5.905 21.487 1.00 54.56 158 ASP A CA 1
ATOM 1180 C C . ASP A 1 158 ? -15.083 6.307 20.124 1.00 54.56 158 ASP A C 1
ATOM 1182 O O . ASP A 1 158 ? -14.583 7.208 19.436 1.00 54.56 158 ASP A O 1
ATOM 1186 N N . LEU A 1 159 ? -16.124 5.593 19.705 1.00 56.94 159 LEU A N 1
ATOM 1187 C CA . LEU A 1 159 ? -16.882 5.920 18.504 1.00 56.94 159 LEU A CA 1
ATOM 1188 C C . LEU A 1 159 ? -17.803 7.092 18.830 1.00 56.94 159 LEU A C 1
ATOM 1190 O O . LEU A 1 159 ? -18.431 7.106 19.881 1.00 56.94 159 LEU A O 1
ATOM 1194 N N . LEU A 1 160 ? -17.956 8.043 17.903 1.00 53.41 160 LEU A N 1
ATOM 1195 C CA . LEU A 1 160 ? -18.845 9.213 18.048 1.00 53.41 160 LEU A CA 1
ATOM 1196 C C . LEU A 1 160 ? -20.333 8.865 18.302 1.00 53.41 160 LEU A C 1
ATOM 1198 O O . LEU A 1 160 ? -21.162 9.759 18.437 1.00 53.41 160 LEU A O 1
ATOM 1202 N N . SER A 1 161 ? -20.686 7.584 18.395 1.00 47.31 161 SER A N 1
ATOM 1203 C CA . SER A 1 161 ? -22.009 7.101 18.758 1.00 47.31 161 SER A CA 1
ATOM 1204 C C . SER A 1 161 ? -21.913 5.796 19.554 1.00 47.31 161 SER A C 1
ATOM 1206 O O . SER A 1 161 ? -21.939 4.702 18.988 1.00 47.31 161 SER A O 1
ATOM 1208 N N . GLN A 1 162 ? -21.894 5.883 20.879 1.00 40.12 162 GLN A N 1
ATOM 1209 C CA . GLN A 1 162 ? -22.668 4.913 21.647 1.00 40.12 162 GLN A CA 1
ATOM 1210 C C . GLN A 1 162 ? -24.070 5.505 21.826 1.00 40.12 162 GLN A C 1
ATOM 1212 O O . GLN A 1 162 ? -24.225 6.442 22.612 1.00 40.12 162 GLN A O 1
ATOM 1217 N N . PRO A 1 163 ? -25.117 5.006 21.141 1.00 39.72 163 PRO A N 1
ATOM 1218 C CA . PRO A 1 163 ? -26.447 5.146 21.696 1.00 39.72 163 PRO A CA 1
ATOM 1219 C C . PRO A 1 163 ? -26.448 4.319 22.983 1.00 39.72 163 PRO A C 1
ATOM 1221 O O . PRO A 1 163 ? -26.411 3.090 22.946 1.00 39.72 163 PRO A O 1
ATOM 1224 N N . GLN A 1 164 ? -26.416 5.001 24.128 1.00 41.75 164 GLN A N 1
ATOM 1225 C CA . GLN A 1 164 ? -26.609 4.384 25.434 1.00 41.75 164 GLN A CA 1
ATOM 1226 C C . GLN A 1 164 ? -28.024 3.797 25.497 1.00 41.75 164 GLN A C 1
ATOM 1228 O O . GLN A 1 164 ? -28.946 4.444 25.985 1.00 41.75 164 GLN A O 1
ATOM 1233 N N . TYR A 1 165 ? -28.213 2.562 25.043 1.00 36.53 165 TYR A N 1
ATOM 1234 C CA . TYR A 1 165 ? -29.318 1.759 25.548 1.00 36.53 165 TYR A CA 1
ATOM 1235 C C . TYR A 1 165 ? -28.880 1.181 26.888 1.00 36.53 165 TYR A C 1
ATOM 1237 O O . TYR A 1 165 ? -28.326 0.090 26.981 1.00 36.53 165 TYR A O 1
ATOM 1245 N N . ARG A 1 166 ? -29.089 1.982 27.938 1.00 31.62 166 ARG A N 1
ATOM 1246 C CA . ARG A 1 166 ? -29.271 1.453 29.286 1.00 31.62 166 ARG A CA 1
ATOM 1247 C C . ARG A 1 166 ? -30.606 0.706 29.289 1.00 31.62 166 ARG A C 1
ATOM 1249 O O . ARG A 1 166 ? -31.644 1.339 29.104 1.00 31.62 166 ARG A O 1
ATOM 1256 N N . SER A 1 167 ? -30.563 -0.605 29.492 1.00 36.97 167 SER A N 1
ATOM 1257 C CA . SER A 1 167 ? -31.671 -1.385 30.054 1.00 36.97 167 SER A CA 1
ATOM 1258 C C . SER A 1 167 ? -31.185 -2.021 31.341 1.00 36.97 167 SER A C 1
ATOM 1260 O O . SER A 1 167 ? -30.145 -2.715 31.245 1.00 36.97 167 SER A O 1
#

pLDDT: mean 82.47, std 17.75, range [31.62, 97.75]

Radius of gyration: 19.36 Å; chains: 1; bounding box: 50×30×53 Å

Foldseek 3Di:
DDQFADDDPNDGAGPCQVDVDAPVVVLVVQLVVQLVVLVVCLVVLLVVLLVVCV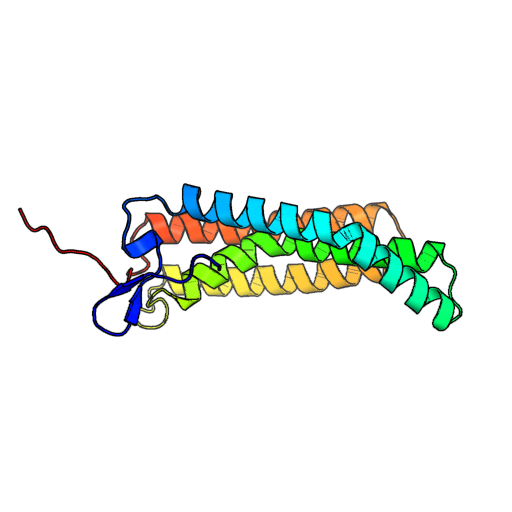VVVHHSVLSNLVSVLVSLLSSLLSLVVSLVVVVVQFPLVPDDDPLSVVLVVLVVVLVVLSVVLSCQLNPPPDPVSVVVSSVSSNVSSVCSNVSSSVCVVVCVIPHPDDPPPDD